Protein AF-A0A357BKT3-F1 (afdb_monomer)

pLDDT: mean 91.41, std 11.64, range [41.25, 98.69]

Nearest PDB structures (foldseek):
  4atn-assembly1_A  TM=8.891E-01  e=3.342E-10  Escherichia coli BL21(DE3)
  3ccf-assembly1_A  TM=6.131E-01  e=2.578E-04  Trichormus variabilis ATCC 29413
  3ege-assembly1_A  TM=7.066E-01  e=8.140E-04  Trichormus variabilis ATCC 29413
  6bqc-assembly1_A-2  TM=6.395E-01  e=4.419E-02  Escherichia coli
  6m81-assembly1_C-2  TM=6.516E-01  e=8.598E-02  Streptomyces fradiae

Radius of gyration: 14.48 Å; Cα contacts (8 Å, |Δi|>4): 205; chains: 1; bounding box: 37×32×40 Å

Foldseek 3Di:
DDDPVDDQAAAAEEEEAQQPLHPVVVVNVVRNYAYEYEDLDYHDDPSNVPPRYDYDNDHSLPDDQDDPAAGAEYEYDDPDAQVSVVVSVCVCVVVVNYDYYDYDHDCPPNDVVVVVVVVVVPD

Secondary structure (DSSP, 8-state):
--STT----TT-EEEEET-TT-HHHHHHHTTT-EEEEE-SSPP-GGGTT-TTEEEE-S-TTT-----SS-EEEEEE---S-HHHHHHHHHHHHHTT-EEEEEE----TTS-HHHHHHHHHH--

Sequence (123 aa):
MHIFECAPGENDTVINLGAAPGGWSYSALKRGARVTAIDNGPLKGPVASHPHISHLKVDAFKYRYNRSHPADWLFCDILEKPEVILELLHEWLSRRWCRRFVVNLKVGRTDPILLLKKIRDTR

Mean predicted aligned error: 4.57 Å

Solvent-accessible surface area (backbone atoms only — not comparable to full-atom values): 7044 Å² total; per-residue (Å²): 137,83,64,83,97,55,70,63,35,68,78,30,37,33,39,28,35,46,26,48,51,24,70,70,53,40,63,31,46,78,40,51,15,35,33,42,32,22,22,73,56,66,54,45,72,74,50,60,74,35,93,50,52,44,82,42,75,40,60,54,91,75,59,73,93,83,70,97,65,54,30,51,29,35,38,35,64,51,96,52,57,45,69,62,54,49,53,53,49,47,54,39,56,76,69,47,49,40,75,41,75,50,71,57,70,58,50,86,92,52,60,60,68,62,51,50,50,54,58,69,69,62,122

Structure (mmCIF, N/CA/C/O backbone):
data_AF-A0A357BKT3-F1
#
_entry.id   AF-A0A357BKT3-F1
#
loop_
_atom_site.group_PDB
_atom_site.id
_atom_site.type_symbol
_atom_site.label_atom_id
_atom_site.label_alt_id
_atom_site.label_comp_id
_atom_site.label_asym_id
_atom_site.label_entity_id
_atom_site.label_seq_id
_atom_site.pdbx_PDB_ins_code
_atom_site.Cartn_x
_atom_site.Cartn_y
_atom_site.Cartn_z
_atom_site.occupancy
_atom_site.B_iso_or_equiv
_atom_site.auth_seq_id
_atom_site.auth_comp_id
_atom_site.auth_asym_id
_atom_site.auth_atom_id
_atom_site.pdbx_PDB_model_num
ATOM 1 N N . MET A 1 1 ? 4.561 -14.689 2.671 1.00 41.44 1 MET A N 1
ATOM 2 C CA . MET A 1 1 ? 3.462 -14.367 3.598 1.00 41.44 1 MET A CA 1
ATOM 3 C C . MET A 1 1 ? 2.201 -15.051 3.080 1.00 41.44 1 MET A C 1
ATOM 5 O O . MET A 1 1 ? 1.777 -14.758 1.966 1.00 41.44 1 MET A O 1
ATOM 9 N N . HIS A 1 2 ? 1.731 -16.072 3.797 1.00 41.25 2 HIS A N 1
ATOM 10 C CA . HIS A 1 2 ? 0.408 -16.682 3.636 1.00 41.25 2 HIS A CA 1
ATOM 11 C C . HIS A 1 2 ? -0.369 -16.222 4.863 1.00 41.25 2 HIS A C 1
ATOM 13 O O . HIS A 1 2 ? -0.049 -16.633 5.972 1.00 41.25 2 HIS A O 1
ATOM 19 N N . ILE A 1 3 ? -1.286 -15.283 4.679 1.00 49.16 3 ILE A N 1
ATOM 20 C CA . ILE A 1 3 ? -2.175 -14.810 5.733 1.00 49.16 3 ILE A CA 1
ATOM 21 C C . ILE A 1 3 ? -3.569 -15.206 5.234 1.00 49.16 3 ILE A C 1
ATOM 23 O O . ILE A 1 3 ? -4.021 -14.669 4.233 1.00 49.16 3 ILE A O 1
ATOM 27 N N . PHE A 1 4 ? -4.182 -16.211 5.871 1.00 53.66 4 PHE A N 1
ATOM 28 C CA . PHE A 1 4 ? -5.550 -16.705 5.610 1.00 53.66 4 PHE A CA 1
ATOM 29 C C . PHE A 1 4 ? -5.837 -17.400 4.263 1.00 53.66 4 PHE A C 1
ATOM 31 O O . PHE A 1 4 ? -6.835 -17.077 3.629 1.00 53.66 4 PHE A O 1
ATOM 38 N N . GLU A 1 5 ? -5.001 -18.355 3.821 1.00 67.75 5 GLU A N 1
ATOM 39 C CA . GLU A 1 5 ? -5.232 -19.232 2.636 1.00 67.75 5 GLU A CA 1
ATOM 40 C C . GLU A 1 5 ? -5.493 -18.529 1.282 1.00 67.75 5 GLU A C 1
ATOM 42 O O . GLU A 1 5 ? -5.535 -19.169 0.236 1.00 67.75 5 GLU A O 1
ATOM 47 N N . CYS A 1 6 ? -5.570 -17.201 1.272 1.00 82.75 6 CYS A N 1
ATOM 48 C CA . CYS A 1 6 ? -5.818 -16.344 0.130 1.00 82.75 6 CYS A CA 1
ATOM 49 C C . CYS A 1 6 ? -4.675 -15.329 0.045 1.00 82.75 6 CYS A C 1
ATOM 51 O O . CYS A 1 6 ? -4.268 -14.729 1.039 1.00 82.75 6 CYS A O 1
ATOM 53 N N . ALA A 1 7 ? -4.109 -15.159 -1.143 1.00 90.69 7 ALA A N 1
ATOM 54 C CA . ALA A 1 7 ? -3.021 -14.224 -1.403 1.0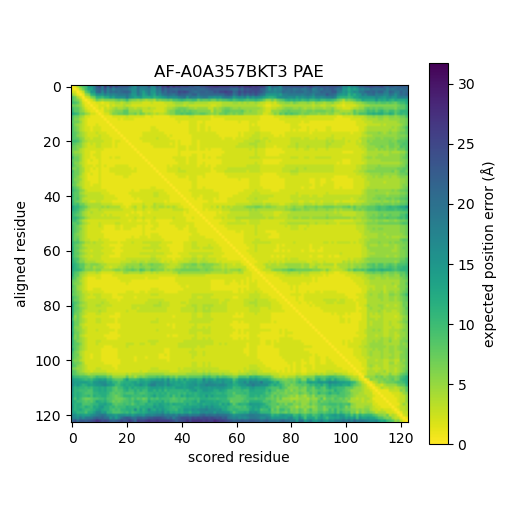0 90.69 7 ALA A CA 1
ATOM 55 C C . ALA A 1 7 ? -3.192 -13.641 -2.811 1.00 90.69 7 ALA A C 1
ATOM 57 O O . ALA A 1 7 ? -3.888 -14.264 -3.615 1.00 90.69 7 ALA A O 1
ATOM 58 N N . PRO A 1 8 ? -2.546 -12.503 -3.132 1.00 95.00 8 PRO A N 1
ATOM 59 C CA . PRO A 1 8 ? -2.526 -12.004 -4.499 1.00 95.00 8 PRO A CA 1
ATOM 60 C C . PRO A 1 8 ? -2.014 -13.073 -5.461 1.00 95.00 8 PRO A C 1
ATOM 62 O O . PRO A 1 8 ? -0.944 -13.645 -5.228 1.00 95.00 8 PRO A O 1
ATOM 65 N N . GLY A 1 9 ? -2.800 -13.350 -6.495 1.00 92.81 9 GLY A N 1
ATOM 66 C CA . GLY A 1 9 ? -2.487 -14.317 -7.538 1.00 92.81 9 GLY A CA 1
ATOM 67 C C . GLY A 1 9 ? -2.044 -13.670 -8.846 1.00 92.81 9 GLY A C 1
ATOM 68 O O . GLY A 1 9 ? -1.945 -12.448 -8.979 1.00 92.81 9 GLY A O 1
ATOM 69 N N . GLU A 1 10 ? -1.799 -14.519 -9.836 1.00 90.25 10 GLU A N 1
ATOM 70 C CA . GLU A 1 10 ? -1.562 -14.091 -11.208 1.00 90.25 10 GLU A CA 1
ATOM 71 C C . GLU A 1 10 ? -2.792 -13.327 -11.725 1.00 90.25 10 GLU A C 1
ATOM 73 O O . GLU A 1 10 ? -3.921 -13.800 -11.602 1.00 90.25 10 GLU A O 1
ATOM 78 N N . ASN A 1 11 ? -2.564 -12.135 -12.284 1.00 89.25 11 ASN A N 1
ATOM 79 C CA . ASN A 1 11 ? -3.570 -11.155 -12.734 1.00 89.25 11 ASN A CA 1
ATOM 80 C C . ASN A 1 11 ? -4.251 -10.294 -11.660 1.00 89.25 11 ASN A C 1
ATOM 82 O O . ASN A 1 11 ? -4.890 -9.309 -12.036 1.00 89.25 11 ASN A O 1
ATOM 86 N N . ASP A 1 12 ? -4.072 -10.570 -10.365 1.00 97.44 12 ASP A N 1
ATOM 87 C CA . ASP A 1 12 ? -4.613 -9.684 -9.33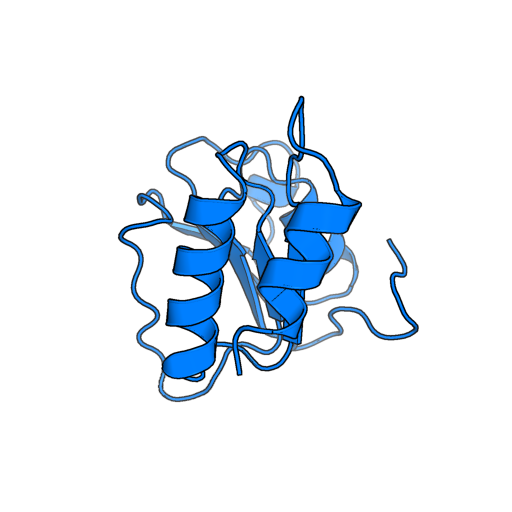1 1.00 97.44 12 ASP A CA 1
ATOM 88 C C . ASP A 1 12 ? -3.957 -8.298 -9.408 1.00 97.44 12 ASP A C 1
ATOM 90 O O . ASP A 1 12 ? -2.742 -8.144 -9.601 1.00 97.44 12 ASP A O 1
ATOM 94 N N . THR A 1 13 ? -4.769 -7.268 -9.198 1.00 98.25 13 THR A N 1
ATOM 95 C CA . THR A 1 13 ? -4.312 -5.891 -9.033 1.00 98.25 13 THR A CA 1
ATOM 96 C C . THR A 1 13 ? -4.126 -5.554 -7.557 1.00 98.25 13 THR A C 1
ATOM 98 O O . THR A 1 13 ? -5.029 -5.714 -6.736 1.00 98.25 13 THR A O 1
ATOM 101 N N . VAL A 1 14 ? -2.940 -5.057 -7.207 1.00 98.56 14 VAL A N 1
ATOM 102 C CA . VAL A 1 14 ? -2.587 -4.671 -5.837 1.00 98.56 14 VAL A CA 1
ATOM 103 C C . VAL A 1 14 ? -2.246 -3.191 -5.796 1.00 98.56 14 VAL A C 1
ATOM 105 O O . VAL A 1 14 ? -1.371 -2.727 -6.531 1.00 98.56 14 VAL A O 1
ATOM 108 N N . ILE A 1 15 ? -2.890 -2.452 -4.899 1.00 98.69 15 ILE A N 1
ATOM 109 C CA . ILE A 1 15 ? -2.449 -1.113 -4.513 1.00 98.69 15 ILE A CA 1
ATOM 110 C C . ILE A 1 15 ? -1.682 -1.221 -3.202 1.00 98.69 15 ILE A C 1
ATOM 112 O O . ILE A 1 15 ? -2.216 -1.730 -2.223 1.00 98.69 15 ILE A O 1
ATOM 116 N N . ASN A 1 16 ? -0.435 -0.755 -3.180 1.00 98.56 16 ASN A N 1
ATOM 117 C CA . ASN A 1 16 ? 0.399 -0.749 -1.983 1.00 98.56 16 ASN A CA 1
ATOM 118 C C . ASN A 1 16 ?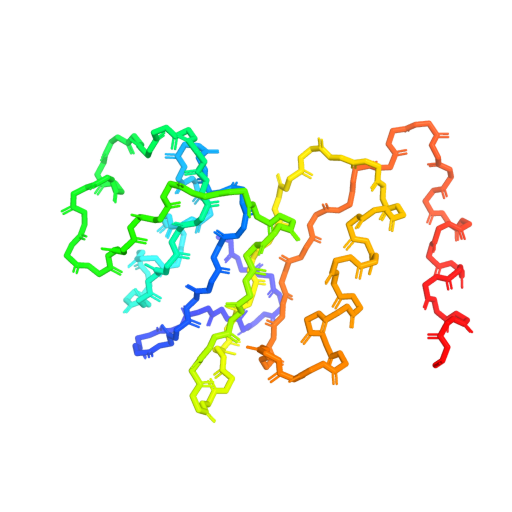 0.654 0.696 -1.535 1.00 98.56 16 ASN A C 1
ATOM 120 O O . ASN A 1 16 ? 1.362 1.435 -2.220 1.00 98.56 16 ASN A O 1
ATOM 124 N N . LEU A 1 17 ? 0.056 1.096 -0.413 1.00 98.62 17 LEU A N 1
ATOM 125 C CA . LEU A 1 17 ? 0.198 2.419 0.194 1.00 98.62 17 LEU A CA 1
ATOM 126 C C . LEU A 1 17 ? 1.363 2.433 1.186 1.00 98.62 17 LEU A C 1
ATOM 128 O O . LEU A 1 17 ? 1.429 1.575 2.067 1.00 98.62 17 LEU A O 1
ATOM 132 N N . GLY A 1 18 ? 2.250 3.424 1.071 1.00 97.81 18 GLY A N 1
ATOM 133 C CA . GLY A 1 18 ? 3.495 3.445 1.847 1.00 97.81 18 GLY A CA 1
ATOM 134 C C . GLY A 1 18 ? 4.460 2.371 1.358 1.00 97.81 18 GLY A C 1
ATOM 135 O O . GLY A 1 18 ? 4.985 1.577 2.135 1.00 97.81 18 GLY A O 1
ATOM 136 N N . ALA A 1 19 ? 4.588 2.251 0.037 1.00 98.00 19 ALA A N 1
ATOM 137 C CA . ALA A 1 19 ? 5.230 1.104 -0.581 1.00 98.00 19 ALA A CA 1
ATOM 138 C C . ALA A 1 19 ? 6.752 1.055 -0.407 1.00 98.00 19 ALA A C 1
ATOM 140 O O . ALA A 1 19 ? 7.325 -0.019 -0.604 1.00 98.00 19 ALA A O 1
ATOM 141 N N . ALA A 1 20 ? 7.429 2.166 -0.102 1.00 97.44 20 ALA A N 1
ATOM 142 C CA . ALA A 1 20 ? 8.884 2.178 -0.018 1.00 97.44 20 ALA A CA 1
ATOM 143 C C . ALA A 1 20 ? 9.374 1.424 1.237 1.00 97.44 20 ALA A C 1
ATOM 145 O O . ALA A 1 20 ? 8.783 1.541 2.305 1.00 97.44 20 ALA A O 1
ATOM 146 N N . PRO A 1 21 ? 10.469 0.640 1.152 1.00 97.75 21 PRO A N 1
ATOM 147 C CA . PRO A 1 21 ? 11.330 0.421 -0.013 1.00 97.75 21 PRO A CA 1
ATOM 148 C C . PRO A 1 21 ? 10.862 -0.697 -0.969 1.00 97.75 21 PRO A C 1
ATOM 150 O O . PRO A 1 21 ? 11.545 -0.954 -1.958 1.00 97.75 21 PRO A O 1
ATOM 153 N N . GLY A 1 22 ? 9.738 -1.372 -0.704 1.00 96.88 22 GLY A N 1
ATOM 154 C CA . GLY A 1 22 ? 9.125 -2.322 -1.646 1.00 96.88 22 GLY A CA 1
ATOM 155 C C . GLY A 1 22 ? 8.844 -3.728 -1.117 1.00 96.88 22 GLY A C 1
ATOM 156 O O . GLY A 1 22 ? 8.473 -4.585 -1.912 1.00 96.88 22 GLY A O 1
ATOM 157 N N . GLY A 1 23 ? 9.005 -4.007 0.182 1.00 96.19 23 GLY A N 1
ATOM 158 C CA . GLY A 1 23 ? 8.864 -5.368 0.733 1.00 96.19 23 GLY A CA 1
ATOM 159 C C . GLY A 1 23 ? 7.488 -6.005 0.484 1.00 96.19 23 GLY A C 1
ATOM 160 O O . GLY A 1 23 ? 7.398 -7.126 -0.020 1.00 96.19 23 GLY A O 1
ATOM 161 N N . TRP A 1 24 ? 6.406 -5.267 0.754 1.00 96.44 24 TRP A N 1
ATOM 162 C CA . TRP A 1 24 ? 5.041 -5.720 0.457 1.00 96.44 24 TRP A CA 1
ATOM 163 C C . TRP A 1 24 ? 4.787 -5.863 -1.045 1.00 96.44 24 TRP A C 1
ATOM 165 O O . TRP A 1 24 ? 4.247 -6.887 -1.472 1.00 96.44 24 TRP A O 1
ATOM 175 N N . SER A 1 25 ? 5.261 -4.906 -1.853 1.00 98.00 25 SER A N 1
ATOM 176 C CA . SER A 1 25 ? 5.195 -4.986 -3.317 1.00 98.00 25 SER A CA 1
ATOM 177 C C . SER A 1 25 ? 5.874 -6.259 -3.828 1.00 98.00 25 SER A C 1
ATOM 179 O O . SER A 1 25 ? 5.271 -7.003 -4.594 1.00 98.00 25 SER A O 1
ATOM 181 N N . TYR A 1 26 ? 7.083 -6.570 -3.348 1.00 97.06 26 TYR A N 1
ATOM 182 C CA . TYR A 1 26 ? 7.813 -7.790 -3.704 1.00 97.06 26 TYR A CA 1
ATOM 183 C C . TYR A 1 26 ? 6.995 -9.053 -3.433 1.00 97.06 26 TYR A C 1
ATOM 185 O O . TYR A 1 26 ? 6.958 -9.958 -4.264 1.00 97.06 26 TYR A O 1
ATOM 193 N N . SER A 1 27 ? 6.315 -9.111 -2.284 1.00 95.12 27 SER A N 1
ATOM 194 C CA . SER A 1 27 ? 5.534 -10.290 -1.906 1.00 95.12 27 SER A CA 1
ATOM 195 C C . SER A 1 27 ? 4.388 -10.597 -2.880 1.00 95.12 27 SER A C 1
ATOM 197 O O . SER A 1 27 ? 4.133 -11.770 -3.150 1.00 95.12 27 SER A O 1
ATOM 199 N N . ALA A 1 28 ? 3.744 -9.562 -3.432 1.00 96.69 28 ALA A N 1
ATOM 200 C CA . ALA A 1 28 ? 2.692 -9.689 -4.437 1.00 96.69 28 ALA A CA 1
ATOM 201 C C . ALA A 1 28 ? 3.268 -9.974 -5.833 1.00 96.69 28 ALA A C 1
ATOM 203 O O . ALA A 1 28 ? 2.812 -10.891 -6.513 1.00 96.69 28 ALA A O 1
ATOM 204 N N . LEU A 1 29 ? 4.321 -9.252 -6.230 1.00 97.12 29 LEU A N 1
ATOM 205 C CA . LEU A 1 29 ? 5.000 -9.447 -7.517 1.00 97.12 29 LEU A CA 1
ATOM 206 C C . LEU A 1 29 ? 5.532 -10.876 -7.681 1.00 97.12 29 LEU A C 1
ATOM 208 O O . LEU A 1 29 ? 5.370 -11.470 -8.742 1.00 97.12 29 LEU A O 1
ATOM 212 N N . LYS A 1 30 ? 6.095 -11.468 -6.616 1.00 95.25 30 LYS A N 1
ATOM 213 C CA . LYS A 1 30 ? 6.593 -12.857 -6.616 1.00 95.25 30 LYS A CA 1
ATOM 214 C C . LYS A 1 30 ? 5.500 -13.890 -6.935 1.00 95.25 30 LYS A C 1
ATOM 216 O O . LYS A 1 30 ? 5.818 -15.018 -7.294 1.00 95.25 30 LYS A O 1
ATOM 221 N N . ARG A 1 31 ? 4.225 -13.520 -6.790 1.00 94.31 31 ARG A N 1
ATOM 222 C CA . ARG A 1 31 ? 3.058 -14.364 -7.084 1.00 94.31 31 ARG A CA 1
ATOM 223 C C . ARG A 1 31 ? 2.394 -14.032 -8.426 1.00 94.31 31 ARG A C 1
ATOM 225 O O . ARG A 1 31 ? 1.341 -14.579 -8.719 1.00 94.31 31 ARG A O 1
ATOM 232 N N . GLY A 1 32 ? 2.990 -13.144 -9.226 1.00 95.50 32 GLY A N 1
ATOM 233 C CA . GLY A 1 32 ? 2.482 -12.766 -10.548 1.00 95.50 32 GLY A CA 1
ATOM 234 C C . GLY A 1 32 ? 1.479 -11.608 -10.551 1.00 95.50 32 GLY A C 1
ATOM 235 O O . GLY A 1 32 ? 0.996 -11.235 -11.619 1.00 95.50 32 GLY A O 1
ATOM 236 N N . ALA A 1 33 ? 1.186 -11.002 -9.397 1.00 97.69 33 ALA A N 1
ATOM 237 C CA . ALA A 1 33 ? 0.270 -9.867 -9.321 1.00 97.69 33 ALA A CA 1
ATOM 238 C C . ALA A 1 33 ? 0.865 -8.595 -9.957 1.00 97.69 33 ALA A C 1
ATOM 240 O O . ALA A 1 33 ? 2.086 -8.434 -10.070 1.00 97.69 33 ALA A O 1
ATOM 241 N N . ARG A 1 34 ? -0.004 -7.649 -10.329 1.00 98.44 34 ARG A N 1
ATOM 242 C CA . ARG A 1 34 ? 0.372 -6.314 -10.821 1.00 98.44 34 ARG A CA 1
ATOM 243 C C . ARG A 1 34 ? 0.251 -5.299 -9.693 1.00 98.44 34 ARG A C 1
ATOM 245 O O . ARG A 1 34 ? -0.821 -5.150 -9.112 1.00 98.44 34 ARG A O 1
ATOM 252 N N . VAL A 1 35 ? 1.329 -4.576 -9.392 1.00 98.56 35 VAL A N 1
ATOM 253 C CA . VAL A 1 35 ? 1.391 -3.688 -8.221 1.00 98.56 35 VAL A CA 1
ATOM 254 C C . VAL A 1 35 ? 1.465 -2.224 -8.641 1.00 98.56 35 VAL A C 1
ATOM 256 O O . VAL A 1 35 ? 2.356 -1.831 -9.389 1.00 98.56 35 VAL A O 1
ATOM 259 N N . THR A 1 36 ? 0.578 -1.393 -8.094 1.00 98.62 36 THR A N 1
ATOM 260 C CA . THR A 1 36 ? 0.770 0.063 -8.043 1.00 98.62 36 THR A CA 1
ATOM 261 C C . THR A 1 36 ? 1.297 0.429 -6.660 1.00 98.62 36 THR A C 1
ATOM 263 O O . THR A 1 36 ? 0.578 0.350 -5.666 1.00 98.62 36 THR A O 1
ATOM 266 N N . ALA A 1 37 ? 2.574 0.784 -6.593 1.00 98.69 37 ALA A N 1
ATOM 267 C CA . ALA A 1 37 ? 3.264 1.209 -5.388 1.00 98.69 37 ALA A CA 1
ATOM 268 C C . ALA A 1 37 ? 3.134 2.726 -5.227 1.00 98.69 37 ALA A C 1
ATOM 270 O O . ALA A 1 37 ? 3.513 3.468 -6.130 1.00 98.69 37 ALA A O 1
ATOM 271 N N . ILE A 1 38 ? 2.616 3.184 -4.090 1.00 98.69 38 ILE A N 1
ATOM 272 C CA . ILE A 1 38 ? 2.410 4.603 -3.795 1.00 98.69 38 ILE A CA 1
ATOM 273 C C . ILE A 1 38 ? 3.288 4.984 -2.614 1.00 98.69 38 ILE A C 1
ATOM 275 O O . ILE A 1 38 ? 3.064 4.528 -1.492 1.00 98.69 38 ILE A O 1
ATOM 279 N N . ASP A 1 39 ? 4.305 5.792 -2.891 1.00 98.38 39 ASP A N 1
ATOM 280 C CA . ASP A 1 39 ? 5.212 6.346 -1.891 1.00 98.38 39 ASP A CA 1
ATOM 281 C C . ASP A 1 39 ? 6.079 7.435 -2.527 1.00 98.38 39 ASP A C 1
ATOM 283 O O . ASP A 1 39 ? 6.535 7.268 -3.660 1.00 98.38 39 ASP A O 1
ATOM 287 N N . ASN A 1 40 ? 6.379 8.512 -1.803 1.00 97.94 40 ASN A N 1
ATOM 288 C CA . ASN A 1 40 ? 7.364 9.498 -2.258 1.00 97.94 40 ASN A CA 1
ATOM 289 C C . ASN A 1 40 ? 8.799 8.941 -2.214 1.00 97.94 40 ASN A C 1
ATOM 291 O O . ASN A 1 40 ? 9.651 9.343 -3.011 1.00 97.94 40 ASN A O 1
ATOM 295 N N . GLY A 1 41 ? 9.064 8.013 -1.293 1.00 97.62 41 GLY A N 1
ATOM 296 C CA . GLY A 1 41 ? 10.336 7.326 -1.145 1.00 97.62 41 GLY A CA 1
ATOM 297 C C . GLY A 1 41 ? 10.640 6.383 -2.316 1.00 97.62 41 GLY A C 1
ATOM 298 O O . GLY A 1 41 ? 9.734 5.884 -2.987 1.00 97.62 41 GLY A O 1
ATOM 299 N N . PRO A 1 42 ? 11.926 6.114 -2.593 1.00 97.81 42 PRO A N 1
ATOM 300 C CA . PRO A 1 42 ? 12.317 5.234 -3.684 1.00 97.81 42 PRO A CA 1
ATOM 301 C C . PRO A 1 42 ? 12.049 3.762 -3.350 1.00 97.81 42 PRO A C 1
ATOM 303 O O . PRO A 1 42 ? 12.372 3.281 -2.259 1.00 97.81 42 PRO A O 1
ATOM 306 N N . LEU A 1 43 ? 11.548 3.020 -4.338 1.00 98.06 43 LEU A N 1
ATOM 307 C CA . LEU A 1 43 ? 11.625 1.561 -4.328 1.00 98.06 43 LEU A CA 1
ATOM 308 C C . LEU A 1 43 ? 13.082 1.118 -4.502 1.00 98.06 43 LEU A C 1
ATOM 310 O O . LEU A 1 43 ? 13.873 1.795 -5.161 1.00 98.06 43 LEU A O 1
ATOM 314 N N . LYS A 1 44 ? 13.446 -0.022 -3.913 1.00 96.62 44 LYS A N 1
ATOM 315 C CA . LYS A 1 44 ? 14.818 -0.546 -3.937 1.00 96.62 44 LYS A CA 1
ATOM 316 C C . LYS A 1 44 ? 14.880 -1.962 -4.503 1.00 96.62 44 LYS A C 1
A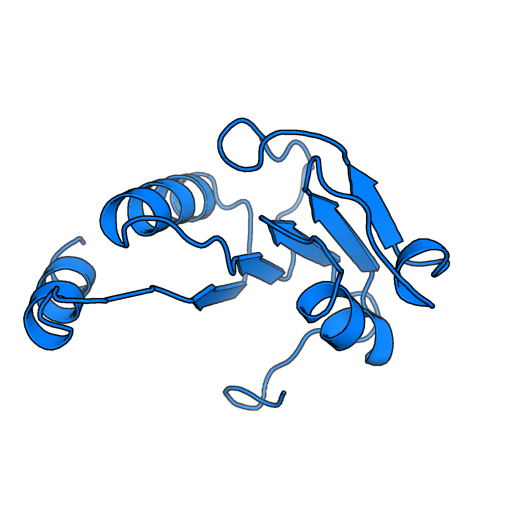TOM 318 O O . LYS A 1 44 ? 13.925 -2.734 -4.419 1.00 96.62 44 LYS A O 1
ATOM 323 N N . GLY A 1 45 ? 16.050 -2.314 -5.033 1.00 94.31 45 GLY A N 1
ATOM 324 C CA . GLY A 1 45 ? 16.347 -3.662 -5.511 1.00 94.31 45 GLY A CA 1
ATOM 325 C C . GLY A 1 45 ? 15.478 -4.093 -6.703 1.00 94.31 45 GLY A C 1
ATOM 326 O O . GLY A 1 45 ? 14.996 -3.237 -7.446 1.00 94.31 45 GLY A O 1
ATOM 327 N N . PRO A 1 46 ? 15.241 -5.408 -6.878 1.00 92.62 46 PRO A N 1
ATOM 328 C CA . PRO A 1 46 ? 14.509 -5.954 -8.028 1.00 92.62 46 PRO A CA 1
ATOM 329 C C . PRO A 1 46 ? 13.075 -5.434 -8.174 1.00 92.62 46 PRO A C 1
ATOM 331 O O . PRO A 1 46 ? 12.496 -5.496 -9.252 1.00 92.62 46 PRO A O 1
ATOM 334 N N . VAL A 1 47 ? 12.489 -4.921 -7.088 1.00 96.62 47 VAL A N 1
ATOM 335 C CA . VAL A 1 47 ? 11.138 -4.352 -7.091 1.00 96.62 47 VAL A CA 1
ATOM 336 C C . VAL A 1 47 ? 11.081 -3.082 -7.931 1.00 96.62 47 VAL A C 1
ATOM 338 O O . VAL A 1 47 ? 10.098 -2.876 -8.628 1.00 96.62 47 VAL A O 1
ATOM 341 N N . ALA A 1 48 ? 12.124 -2.248 -7.889 1.00 96.62 48 ALA A N 1
ATOM 342 C CA . ALA A 1 48 ? 12.127 -0.938 -8.538 1.00 96.62 48 ALA A CA 1
ATOM 343 C C . ALA A 1 48 ? 12.048 -1.015 -10.073 1.00 96.62 48 ALA A C 1
ATOM 345 O O . ALA A 1 48 ? 11.552 -0.084 -10.700 1.00 96.62 48 ALA A O 1
ATOM 346 N N . SER A 1 49 ? 12.519 -2.115 -10.666 1.00 96.19 49 SER A N 1
ATOM 347 C CA . SER A 1 49 ? 12.554 -2.343 -12.116 1.00 96.19 49 SER A CA 1
ATOM 348 C C . SER A 1 49 ? 11.664 -3.502 -12.579 1.00 96.19 49 SER A C 1
ATOM 350 O O . SER A 1 49 ? 11.759 -3.930 -13.728 1.00 96.19 49 SER A O 1
ATOM 352 N N . HIS A 1 50 ? 10.802 -4.036 -11.709 1.00 97.88 50 HIS A N 1
ATOM 353 C CA . HIS A 1 50 ? 9.967 -5.183 -12.054 1.00 97.88 50 HIS A CA 1
ATOM 354 C C . HIS A 1 50 ? 8.932 -4.822 -13.144 1.00 97.88 50 HIS A C 1
ATOM 356 O O . HIS A 1 50 ? 8.237 -3.816 -13.012 1.00 97.88 50 HIS A O 1
ATOM 362 N N . PRO A 1 51 ? 8.719 -5.648 -14.186 1.00 96.94 51 PRO A N 1
ATOM 363 C CA . PRO A 1 51 ? 7.825 -5.302 -15.304 1.00 96.94 51 PRO A CA 1
ATOM 364 C C . PRO A 1 51 ? 6.358 -5.084 -14.897 1.00 96.94 51 PRO A C 1
ATOM 366 O O . PRO A 1 51 ? 5.600 -4.407 -15.586 1.00 96.94 51 PRO A O 1
ATOM 369 N N . HIS A 1 52 ? 5.939 -5.671 -13.776 1.00 97.81 52 HIS A N 1
ATOM 370 C CA . HIS A 1 52 ? 4.575 -5.558 -13.245 1.00 97.81 52 HIS A CA 1
ATOM 371 C C . HIS A 1 52 ? 4.418 -4.517 -12.127 1.00 97.81 52 HIS A C 1
ATOM 373 O O . HIS A 1 52 ? 3.382 -4.519 -11.458 1.00 97.81 52 HIS A O 1
ATOM 379 N N . ILE A 1 53 ? 5.412 -3.645 -11.902 1.00 98.12 53 ILE A N 1
ATOM 380 C CA . ILE A 1 53 ? 5.277 -2.535 -10.955 1.00 98.12 53 ILE A CA 1
ATOM 381 C C . ILE A 1 53 ? 5.016 -1.201 -11.659 1.00 98.12 53 ILE A C 1
ATOM 383 O O . ILE A 1 53 ? 5.596 -0.888 -12.694 1.00 98.12 53 ILE A O 1
ATOM 387 N N . SER A 1 54 ? 4.163 -0.382 -11.054 1.00 98.19 54 SER A N 1
ATOM 388 C CA . SER A 1 54 ? 4.044 1.046 -11.336 1.00 98.19 54 SER A CA 1
ATOM 389 C C . SER A 1 54 ? 4.299 1.807 -10.040 1.00 98.19 54 SER A C 1
ATOM 391 O O . SER A 1 54 ? 3.617 1.560 -9.048 1.00 98.19 54 SER A O 1
ATOM 393 N N . HIS A 1 55 ? 5.297 2.695 -10.013 1.00 98.50 55 HIS A N 1
ATOM 394 C CA . HIS A 1 55 ? 5.616 3.508 -8.835 1.00 98.50 55 HIS A CA 1
ATOM 395 C C . HIS A 1 55 ? 5.088 4.929 -9.009 1.00 98.50 55 HIS A C 1
ATOM 397 O O . HIS A 1 55 ? 5.514 5.654 -9.906 1.00 98.50 55 HIS A O 1
ATOM 403 N N . LEU A 1 56 ? 4.170 5.328 -8.133 1.00 98.31 56 LEU A N 1
ATOM 404 C CA . LEU A 1 56 ? 3.636 6.679 -8.053 1.00 98.31 56 LEU A CA 1
ATOM 405 C C . LEU A 1 56 ? 4.263 7.403 -6.860 1.00 98.31 56 LEU A C 1
ATOM 407 O O . LEU A 1 56 ? 4.054 7.021 -5.707 1.00 98.31 56 LEU A O 1
ATOM 411 N N . LYS A 1 57 ? 5.006 8.476 -7.146 1.00 98.06 57 LYS A N 1
ATOM 412 C CA . LYS A 1 57 ? 5.607 9.358 -6.137 1.00 98.06 57 LYS A CA 1
ATOM 413 C C . LYS A 1 57 ? 4.601 10.396 -5.663 1.00 98.06 57 LYS A C 1
ATOM 415 O O . LYS A 1 57 ? 4.645 11.551 -6.077 1.00 98.06 57 LYS A O 1
ATOM 420 N N . VAL A 1 58 ? 3.643 9.938 -4.869 1.00 97.69 58 VAL A N 1
ATOM 421 C CA . VAL A 1 58 ? 2.596 10.774 -4.281 1.00 97.69 58 VAL A CA 1
ATOM 422 C C . VAL A 1 58 ? 2.363 10.382 -2.826 1.00 97.69 58 VAL A C 1
ATOM 424 O O . VAL A 1 58 ? 2.694 9.277 -2.398 1.00 97.69 58 VAL A O 1
ATOM 427 N N . ASP A 1 59 ? 1.772 11.303 -2.070 1.00 97.38 59 ASP A N 1
ATOM 428 C CA . ASP A 1 59 ? 1.309 11.059 -0.706 1.00 97.38 59 ASP A CA 1
ATOM 429 C C . ASP A 1 59 ? 0.132 10.067 -0.707 1.00 97.38 59 ASP A C 1
ATOM 431 O O . ASP A 1 59 ? -0.897 10.301 -1.349 1.00 97.38 59 ASP A O 1
ATOM 435 N N . ALA A 1 60 ? 0.282 8.964 0.027 1.00 97.06 60 ALA A N 1
ATOM 436 C CA . ALA A 1 60 ? -0.716 7.908 0.132 1.00 97.06 60 ALA A CA 1
ATOM 437 C C . ALA A 1 60 ? -2.047 8.386 0.738 1.00 97.06 60 ALA A C 1
ATOM 439 O O . ALA A 1 60 ? -3.099 7.902 0.324 1.00 97.06 60 ALA A O 1
ATOM 440 N N . PHE A 1 61 ? -2.026 9.362 1.651 1.00 97.31 61 PHE A N 1
ATOM 441 C CA . PHE A 1 61 ? -3.242 9.911 2.265 1.00 97.31 61 PHE A CA 1
ATOM 442 C C . PHE A 1 61 ? -4.027 10.808 1.298 1.00 97.31 61 PHE A C 1
ATOM 444 O O . PHE A 1 61 ? -5.249 10.949 1.401 1.00 97.31 61 PHE A O 1
ATOM 451 N N . LYS A 1 62 ? -3.340 11.392 0.311 1.00 96.88 62 LYS A N 1
ATOM 452 C CA . LYS A 1 62 ? -3.940 12.238 -0.735 1.00 96.88 62 LYS A CA 1
ATOM 453 C C . LYS A 1 62 ? -4.254 11.476 -2.014 1.00 96.88 62 LYS A C 1
ATOM 455 O O . LYS A 1 62 ? -4.983 11.988 -2.861 1.00 96.88 62 LYS A O 1
ATOM 460 N N . TYR A 1 63 ? -3.725 10.267 -2.173 1.00 97.56 63 TYR A N 1
ATOM 461 C CA . TYR A 1 63 ? -4.023 9.440 -3.328 1.00 97.56 63 TYR A CA 1
ATOM 462 C C . TYR A 1 63 ? -5.519 9.117 -3.387 1.00 97.56 63 TYR A C 1
ATOM 464 O O . TYR A 1 63 ? -6.159 8.807 -2.381 1.00 97.56 63 TYR A O 1
ATOM 472 N N . ARG A 1 64 ? -6.090 9.217 -4.586 1.00 96.50 64 ARG A N 1
ATOM 473 C CA . ARG A 1 64 ? -7.492 8.911 -4.859 1.00 96.50 64 ARG A CA 1
ATOM 474 C C . ARG A 1 64 ? -7.538 7.925 -6.013 1.00 96.50 64 ARG A C 1
ATOM 476 O O . ARG A 1 64 ? -7.074 8.228 -7.112 1.00 96.50 64 ARG A O 1
ATOM 483 N N . TYR A 1 65 ? -8.056 6.731 -5.743 1.00 95.31 65 TYR A N 1
ATOM 484 C CA . TYR A 1 65 ? -8.156 5.687 -6.752 1.00 95.31 65 TYR A CA 1
ATOM 485 C C . TYR A 1 65 ? -9.221 6.068 -7.787 1.00 95.31 65 TYR A C 1
ATOM 487 O O . TYR A 1 65 ? -10.327 6.472 -7.434 1.00 95.31 65 TYR A O 1
ATOM 495 N N . ASN A 1 66 ? -8.872 5.975 -9.070 1.00 92.50 66 ASN A N 1
ATOM 496 C CA . ASN A 1 66 ? -9.659 6.540 -10.172 1.00 92.50 66 ASN A CA 1
ATOM 497 C C . ASN A 1 66 ? -10.021 5.522 -11.266 1.00 92.50 66 ASN A C 1
ATOM 499 O O . ASN A 1 66 ? -10.396 5.913 -12.371 1.00 92.50 66 ASN A O 1
ATOM 503 N N . ARG A 1 67 ? -9.884 4.218 -10.998 1.00 91.69 67 ARG A N 1
ATOM 504 C CA . ARG A 1 67 ? -10.262 3.175 -11.964 1.00 91.69 67 ARG A CA 1
ATOM 505 C C . ARG A 1 67 ? -11.742 2.824 -11.831 1.00 91.69 67 ARG A C 1
ATOM 507 O O . ARG A 1 67 ? -12.332 2.966 -10.766 1.00 91.69 67 ARG A O 1
ATOM 514 N N . SER A 1 68 ? -12.313 2.321 -12.924 1.00 90.06 68 SER A N 1
ATOM 515 C CA . SER A 1 68 ? -13.722 1.914 -13.010 1.00 90.06 68 SER A CA 1
ATOM 516 C C . SER A 1 68 ? -14.065 0.655 -12.210 1.00 90.06 68 SER A C 1
ATOM 518 O O . SER A 1 68 ? -15.227 0.452 -11.877 1.00 90.06 68 SER A O 1
ATOM 520 N N . HIS A 1 69 ? -13.075 -0.181 -11.896 1.00 94.88 69 HIS A N 1
ATOM 521 C CA . HIS A 1 69 ? -13.246 -1.420 -11.137 1.00 94.88 69 HIS A CA 1
ATOM 522 C C . HIS A 1 69 ? -12.378 -1.384 -9.876 1.00 94.88 69 HIS A C 1
ATOM 524 O O . HIS A 1 69 ? -11.286 -0.818 -9.941 1.00 94.88 69 HIS A O 1
ATOM 530 N N . PRO A 1 70 ? -12.821 -1.986 -8.756 1.00 98.00 70 PRO A N 1
ATOM 531 C CA . PRO A 1 70 ? -12.024 -2.061 -7.536 1.00 98.00 70 PRO A CA 1
ATOM 532 C C . PRO A 1 70 ? -10.731 -2.841 -7.765 1.00 98.00 70 PRO A C 1
ATOM 534 O O . PRO A 1 70 ? -10.735 -3.842 -8.485 1.00 98.00 70 PRO A O 1
ATOM 537 N N . ALA A 1 71 ? -9.665 -2.435 -7.079 1.00 98.31 71 ALA A N 1
ATOM 538 C CA . ALA A 1 71 ? -8.464 -3.250 -6.976 1.00 98.31 71 ALA A CA 1
ATOM 539 C C . ALA A 1 71 ? -8.766 -4.561 -6.236 1.00 98.31 71 ALA A C 1
ATOM 541 O O . ALA A 1 71 ? -9.588 -4.598 -5.314 1.00 98.31 71 ALA A O 1
ATOM 542 N N . ASP A 1 72 ? -8.080 -5.639 -6.594 1.00 98.00 72 ASP A N 1
ATOM 543 C CA . ASP A 1 72 ? -8.280 -6.927 -5.924 1.00 98.00 72 ASP A CA 1
ATOM 544 C C . ASP A 1 72 ? -7.751 -6.878 -4.489 1.00 98.00 72 ASP A C 1
ATOM 546 O O . ASP A 1 72 ? -8.397 -7.393 -3.572 1.00 98.00 72 ASP A O 1
ATOM 550 N N . TRP A 1 73 ? -6.640 -6.1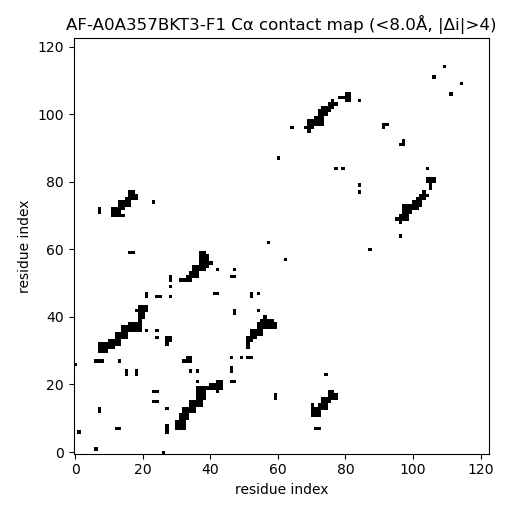64 -4.278 1.00 98.06 73 TRP A N 1
ATOM 551 C CA . TRP A 1 73 ? -6.010 -6.002 -2.973 1.00 98.06 73 TRP A CA 1
ATOM 552 C C . TRP A 1 73 ? -5.567 -4.568 -2.683 1.00 98.06 73 TRP A C 1
ATOM 554 O O . TRP A 1 73 ? -4.982 -3.886 -3.525 1.00 98.06 73 TRP A O 1
ATOM 564 N N . LEU A 1 74 ? -5.765 -4.160 -1.433 1.00 98.44 74 LEU A N 1
ATOM 565 C CA . LEU A 1 74 ? -5.127 -3.002 -0.815 1.00 98.44 74 LEU A CA 1
ATOM 566 C C . LEU A 1 74 ? -4.133 -3.465 0.255 1.00 98.44 74 LEU A C 1
ATOM 568 O O . LEU A 1 74 ? -4.522 -4.130 1.212 1.00 98.44 74 LEU A O 1
ATOM 572 N N . PHE A 1 75 ? -2.872 -3.073 0.132 1.00 98.25 75 PHE A N 1
ATOM 573 C CA . PHE A 1 75 ? -1.855 -3.217 1.171 1.00 98.25 75 PHE A CA 1
ATOM 574 C C . PHE A 1 75 ? -1.538 -1.857 1.794 1.00 98.25 75 PHE A C 1
ATOM 576 O O . PHE A 1 75 ? -1.424 -0.859 1.080 1.00 98.25 75 PHE A O 1
ATOM 583 N N . CYS A 1 76 ? -1.384 -1.817 3.119 1.00 97.81 76 CYS A N 1
ATOM 584 C CA . CYS A 1 76 ? -0.955 -0.622 3.843 1.00 97.81 76 CYS A CA 1
ATOM 585 C C . CYS A 1 76 ? -0.092 -0.996 5.058 1.00 97.81 76 CYS A C 1
ATOM 587 O O . CYS A 1 76 ? -0.548 -1.686 5.973 1.00 97.81 76 CYS A O 1
ATOM 589 N N . ASP A 1 77 ? 1.152 -0.515 5.072 1.00 95.62 77 ASP A N 1
ATOM 590 C CA . ASP A 1 77 ? 2.100 -0.686 6.186 1.00 95.62 77 ASP A CA 1
ATOM 591 C C . ASP A 1 77 ? 2.762 0.646 6.564 1.00 95.62 77 ASP A C 1
ATOM 593 O O . ASP A 1 77 ? 3.952 0.722 6.867 1.00 95.62 77 ASP A O 1
ATOM 597 N N . ILE A 1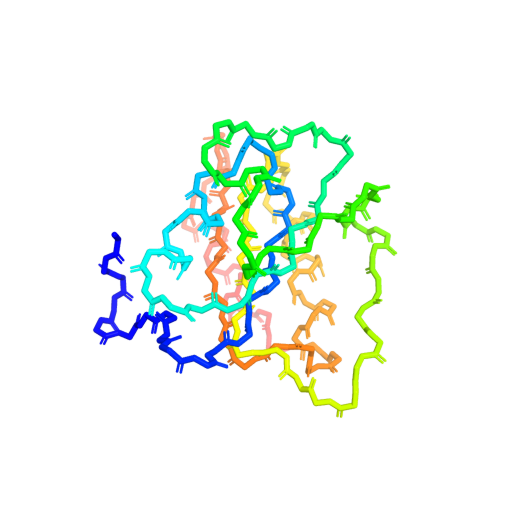 78 ? 1.976 1.722 6.511 1.00 96.06 78 ILE A N 1
ATOM 598 C CA . ILE A 1 78 ? 2.421 3.064 6.880 1.00 96.06 78 ILE A CA 1
ATOM 599 C C . ILE A 1 78 ? 2.595 3.136 8.402 1.00 96.06 78 ILE A C 1
ATOM 601 O O . ILE A 1 78 ? 1.734 2.701 9.170 1.00 96.06 78 ILE A O 1
ATOM 605 N N . LEU A 1 79 ? 3.715 3.707 8.846 1.00 93.56 79 LEU A N 1
ATOM 606 C CA . LEU A 1 79 ? 3.971 3.984 10.256 1.00 93.56 79 LEU A CA 1
ATOM 607 C C . LEU A 1 79 ? 3.256 5.277 10.672 1.00 93.56 79 LEU A C 1
ATOM 609 O O . LEU A 1 79 ? 3.848 6.349 10.654 1.00 93.56 79 LEU A O 1
ATOM 613 N N . GLU A 1 80 ? 1.986 5.157 11.043 1.00 93.88 80 GLU A N 1
ATOM 614 C CA . GLU A 1 80 ? 1.169 6.257 11.564 1.00 93.88 80 GLU A CA 1
ATOM 615 C C . GLU A 1 80 ? 0.234 5.751 12.678 1.00 93.88 80 GLU A C 1
ATOM 617 O O . GLU A 1 80 ? 0.087 4.539 12.883 1.00 93.88 80 GLU A O 1
ATOM 622 N N . LYS A 1 81 ? -0.379 6.675 13.428 1.00 91.56 81 LYS A N 1
ATOM 623 C CA . LYS A 1 81 ? -1.383 6.381 14.454 1.00 91.56 81 LYS A CA 1
ATOM 624 C C . LYS A 1 81 ? -2.487 5.466 13.904 1.00 91.56 81 LYS A C 1
ATOM 626 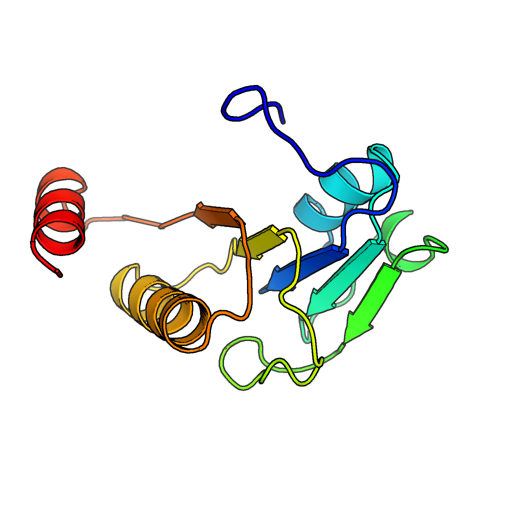O O . LYS A 1 81 ? -2.996 5.726 12.809 1.00 91.56 81 LYS A O 1
ATOM 631 N N . PRO A 1 82 ? -2.911 4.435 14.661 1.00 91.12 82 PRO A N 1
ATOM 632 C CA . PRO A 1 82 ? -3.946 3.510 14.214 1.00 91.12 82 PRO A CA 1
ATOM 633 C C . PRO A 1 82 ? -5.232 4.193 13.749 1.00 91.12 82 PRO A C 1
ATOM 635 O O . PRO A 1 82 ? -5.810 3.767 12.759 1.00 91.12 82 PRO A O 1
ATOM 638 N N . GLU A 1 83 ? -5.659 5.261 14.422 1.00 89.81 83 GLU A N 1
ATOM 639 C CA . GLU A 1 83 ? -6.882 5.997 14.091 1.00 89.81 83 GLU A CA 1
ATOM 640 C C . GLU A 1 83 ? -6.821 6.596 12.680 1.00 89.81 83 GLU A C 1
ATOM 642 O O . GLU A 1 83 ? -7.763 6.453 11.908 1.00 89.81 83 GLU A O 1
ATOM 647 N N . VAL A 1 84 ? -5.676 7.168 12.302 1.00 93.44 84 VAL A N 1
ATOM 648 C CA . VAL A 1 84 ? -5.461 7.761 10.972 1.00 93.44 84 VAL A CA 1
ATOM 649 C C . VAL A 1 84 ? -5.460 6.682 9.885 1.00 93.44 84 VAL A C 1
ATOM 651 O O . VAL A 1 84 ? -6.028 6.865 8.809 1.00 93.44 84 VAL A O 1
ATOM 654 N N . ILE A 1 85 ? -4.855 5.522 10.161 1.00 95.50 85 ILE A N 1
ATOM 655 C CA . ILE A 1 85 ? -4.871 4.388 9.226 1.00 95.50 85 ILE A CA 1
ATOM 656 C C . ILE A 1 85 ? -6.286 3.810 9.078 1.00 95.50 85 ILE A C 1
ATOM 658 O O . ILE A 1 85 ? -6.675 3.410 7.980 1.00 95.50 85 ILE A O 1
ATOM 662 N N . LEU A 1 86 ? -7.073 3.786 10.156 1.00 93.12 86 LEU A N 1
ATOM 663 C CA . LEU A 1 86 ? -8.467 3.349 10.117 1.00 93.12 86 LEU A CA 1
ATOM 664 C C . LEU A 1 86 ? -9.352 4.310 9.320 1.00 93.12 86 LEU A C 1
ATOM 666 O O . LEU A 1 86 ? -10.183 3.841 8.550 1.00 93.12 86 LEU A O 1
ATOM 670 N N . GLU A 1 87 ? -9.154 5.622 9.444 1.00 94.62 87 GLU A N 1
ATOM 671 C CA . GLU A 1 87 ? -9.849 6.622 8.621 1.00 94.62 87 GLU A CA 1
ATOM 672 C C . GLU A 1 87 ? -9.520 6.454 7.132 1.00 94.62 87 GLU A C 1
ATOM 674 O O . GLU A 1 87 ? -10.423 6.419 6.292 1.00 94.62 87 GLU A O 1
ATOM 679 N N . LEU A 1 88 ? -8.237 6.263 6.804 1.00 96.88 88 LEU A N 1
ATOM 680 C CA . LEU A 1 88 ? -7.802 5.956 5.441 1.00 96.88 88 LEU A CA 1
ATOM 681 C C . LEU A 1 88 ? -8.484 4.683 4.923 1.00 96.88 88 LEU A C 1
ATOM 683 O O . LEU A 1 88 ? -9.054 4.682 3.832 1.00 96.88 88 LEU A O 1
ATOM 687 N N . LEU A 1 89 ? -8.464 3.601 5.704 1.00 96.06 89 LEU A N 1
ATOM 688 C CA . LEU A 1 89 ? -9.115 2.348 5.328 1.00 96.06 89 LEU A CA 1
ATOM 689 C C . LEU A 1 89 ? -10.631 2.532 5.151 1.00 96.06 89 LEU A C 1
ATOM 691 O O . LEU A 1 89 ? -11.198 2.016 4.190 1.00 96.06 89 LEU A O 1
ATOM 695 N N . HIS A 1 90 ? -11.286 3.301 6.021 1.00 95.06 90 HIS A N 1
ATOM 696 C CA . HIS A 1 90 ? -12.711 3.602 5.916 1.00 95.06 90 HIS A CA 1
ATOM 697 C C . HIS A 1 90 ? -13.052 4.341 4.613 1.00 95.06 90 HIS A C 1
ATOM 699 O O . HIS A 1 90 ? -14.031 3.991 3.949 1.00 95.06 90 HIS A O 1
ATOM 705 N N . GLU A 1 91 ? -12.234 5.306 4.176 1.00 96.00 91 GLU A N 1
ATOM 706 C CA . GLU A 1 91 ? -12.421 5.954 2.868 1.00 96.00 91 GLU A CA 1
ATOM 707 C C . GLU A 1 91 ? -12.323 4.936 1.717 1.00 96.00 91 GLU A C 1
ATOM 709 O O . GLU A 1 91 ? -13.171 4.919 0.822 1.00 96.00 91 GLU A O 1
ATOM 714 N N . TRP A 1 92 ? -11.330 4.045 1.754 1.00 97.44 92 TRP A N 1
ATOM 715 C CA . TRP A 1 92 ? -11.151 3.014 0.728 1.00 97.44 92 TRP A CA 1
ATOM 716 C C . TRP A 1 92 ? -12.332 2.042 0.648 1.00 97.44 92 TRP A C 1
ATOM 718 O O . TRP A 1 92 ? -12.781 1.700 -0.452 1.00 97.44 92 TRP A O 1
ATOM 728 N N . LEU A 1 93 ? -12.850 1.614 1.800 1.00 96.00 93 LEU A N 1
ATOM 729 C CA . LEU A 1 93 ? -13.971 0.680 1.882 1.00 96.00 93 LEU A CA 1
ATOM 730 C C . LEU A 1 93 ? -15.301 1.342 1.503 1.00 96.00 93 LEU A C 1
ATOM 732 O O . LEU A 1 93 ? -16.050 0.781 0.701 1.00 96.00 93 LEU A O 1
ATOM 736 N N . SER A 1 94 ? -15.580 2.548 2.008 1.00 95.81 94 SER A N 1
ATOM 737 C CA . SER A 1 94 ? -16.820 3.285 1.705 1.00 95.81 94 SER A CA 1
ATOM 738 C C . SER A 1 94 ? -16.966 3.589 0.212 1.00 95.81 94 SER A C 1
ATOM 740 O O . SER A 1 94 ? -18.059 3.485 -0.344 1.00 95.81 94 SER A O 1
ATOM 742 N N . ARG A 1 95 ? -15.853 3.880 -0.471 1.00 96.75 95 ARG A N 1
ATOM 743 C CA . ARG A 1 95 ? -15.814 4.106 -1.923 1.00 96.75 95 ARG A CA 1
ATOM 744 C C . ARG A 1 95 ? -15.677 2.828 -2.750 1.00 96.75 95 ARG A C 1
ATOM 746 O O . ARG A 1 95 ? -15.658 2.908 -3.977 1.00 96.75 95 ARG A O 1
ATOM 753 N N . ARG A 1 96 ? -15.584 1.661 -2.100 1.00 96.88 96 ARG A N 1
ATOM 754 C CA . ARG A 1 96 ? -15.379 0.350 -2.735 1.00 96.88 96 ARG A CA 1
ATOM 755 C C . ARG A 1 96 ? -14.179 0.343 -3.685 1.00 96.88 96 ARG A C 1
ATOM 757 O O . ARG A 1 96 ? -14.268 -0.165 -4.797 1.00 96.88 96 ARG A O 1
ATOM 764 N N . TRP A 1 97 ? -13.057 0.923 -3.269 1.00 98.25 97 TRP A N 1
ATOM 765 C CA . TRP A 1 97 ? -11.842 0.970 -4.090 1.00 98.25 97 TRP A CA 1
ATOM 766 C C . TRP A 1 97 ? -11.029 -0.324 -4.073 1.00 98.25 97 TRP A C 1
ATOM 768 O O . TRP A 1 97 ? -10.191 -0.523 -4.953 1.00 98.25 97 TRP A O 1
ATOM 778 N N . CYS A 1 98 ? -11.280 -1.219 -3.119 1.00 98.00 98 CYS A N 1
ATOM 779 C CA . CYS A 1 98 ? -10.655 -2.535 -3.062 1.00 98.00 98 CYS A CA 1
ATOM 780 C C . CYS A 1 98 ? -11.656 -3.637 -2.688 1.00 98.00 98 CYS A C 1
ATOM 782 O O . CYS A 1 98 ? -12.692 -3.372 -2.076 1.00 98.00 98 CYS A O 1
ATOM 784 N N . ARG A 1 99 ? -11.342 -4.882 -3.069 1.00 96.75 99 ARG A N 1
ATOM 785 C CA . ARG A 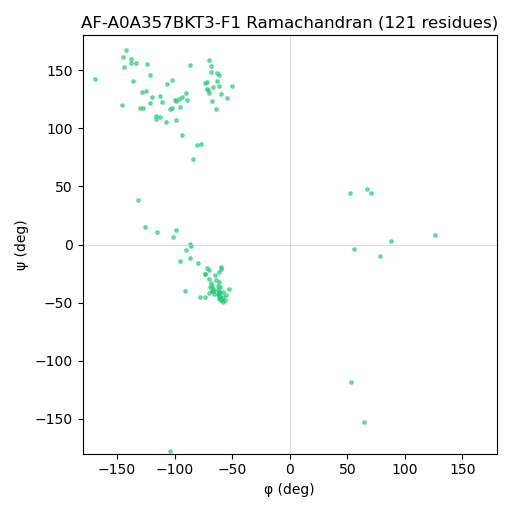1 99 ? -12.119 -6.083 -2.705 1.00 96.75 99 ARG A CA 1
ATOM 786 C C . ARG A 1 99 ? -11.627 -6.721 -1.410 1.00 96.75 99 ARG A C 1
ATOM 788 O O . ARG A 1 99 ? -12.428 -7.200 -0.614 1.00 96.75 99 ARG A O 1
ATOM 795 N N . ARG A 1 100 ? -10.307 -6.764 -1.223 1.00 96.25 100 ARG A N 1
ATOM 796 C CA . ARG A 1 100 ? -9.628 -7.330 -0.052 1.00 96.25 100 ARG A CA 1
ATOM 797 C C . ARG A 1 100 ? -8.558 -6.360 0.426 1.00 96.25 100 ARG A C 1
ATOM 799 O O . ARG A 1 100 ? -8.052 -5.553 -0.355 1.00 96.25 100 ARG A O 1
ATOM 806 N N . PHE A 1 101 ? -8.183 -6.445 1.697 1.00 96.19 101 PHE A N 1
ATOM 807 C CA . PHE A 1 101 ? -7.121 -5.610 2.241 1.00 96.19 101 PHE A CA 1
ATOM 808 C C . PHE A 1 101 ? -6.270 -6.341 3.276 1.00 96.19 101 PHE A C 1
ATOM 810 O O . PHE A 1 101 ? -6.733 -7.249 3.962 1.00 96.19 101 PHE A O 1
ATOM 817 N N . VAL A 1 102 ? -5.022 -5.899 3.393 1.00 95.69 102 VAL A N 1
ATOM 818 C CA . VAL A 1 102 ? -4.111 -6.233 4.486 1.00 95.69 102 VAL A CA 1
ATOM 819 C C . VAL A 1 102 ? -3.536 -4.920 4.997 1.00 95.69 102 VAL A C 1
ATOM 821 O O . VAL A 1 102 ? -2.870 -4.197 4.257 1.00 95.69 102 VAL A O 1
ATOM 824 N N . VA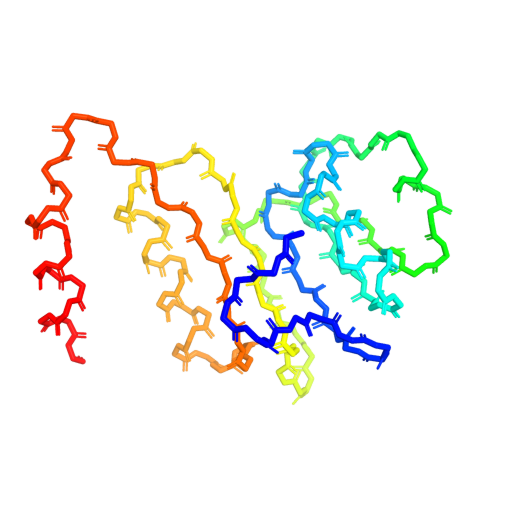L A 1 103 ? -3.820 -4.600 6.256 1.00 94.62 103 VAL A N 1
ATOM 825 C CA . VAL A 1 103 ? -3.377 -3.358 6.894 1.00 94.62 103 VAL A CA 1
ATOM 826 C C . VAL A 1 103 ? -2.688 -3.683 8.210 1.00 94.62 103 VAL A C 1
ATOM 828 O O . VAL A 1 103 ? -3.229 -4.420 9.033 1.00 94.62 103 VAL A O 1
ATOM 831 N N . ASN A 1 104 ? -1.509 -3.104 8.417 1.00 92.69 104 ASN A N 1
ATOM 832 C CA . ASN A 1 104 ? -0.794 -3.185 9.682 1.00 92.69 104 ASN A CA 1
ATOM 833 C C . ASN A 1 104 ? -1.096 -1.959 10.548 1.00 92.69 104 ASN A C 1
ATOM 835 O O . ASN A 1 104 ? -0.721 -0.843 10.203 1.00 92.69 104 ASN A O 1
ATOM 839 N N . LEU A 1 105 ? -1.696 -2.177 11.719 1.00 91.69 105 LEU A N 1
ATOM 840 C CA . LEU A 1 105 ? -1.907 -1.129 12.719 1.00 91.69 105 LEU A CA 1
ATOM 841 C C . LEU A 1 105 ? -0.788 -1.164 13.760 1.00 91.69 105 LEU A C 1
ATOM 843 O O . LEU A 1 105 ? -0.528 -2.191 14.389 1.00 91.69 105 LEU A O 1
ATOM 847 N N . LYS A 1 106 ? -0.115 -0.030 13.952 1.00 87.50 106 LYS A N 1
ATOM 848 C CA . LYS A 1 106 ? 0.994 0.095 14.902 1.00 87.50 106 LYS A CA 1
ATOM 849 C C . LYS A 1 106 ? 0.448 0.604 16.233 1.00 87.50 106 LYS A C 1
ATOM 851 O O . LYS A 1 106 ? 0.283 1.799 16.434 1.00 87.50 106 LYS A O 1
ATOM 856 N N . VAL A 1 107 ? 0.132 -0.320 17.139 1.00 83.06 107 VAL A N 1
ATOM 857 C CA . VAL A 1 107 ? -0.565 0.009 18.395 1.00 83.06 107 VAL A CA 1
ATOM 858 C C . VAL A 1 107 ? 0.316 0.727 19.420 1.00 83.06 107 VAL A C 1
ATOM 860 O O . VAL A 1 107 ? -0.197 1.504 20.209 1.00 83.06 107 VAL A O 1
ATOM 863 N N . GLY A 1 108 ? 1.643 0.567 19.391 1.00 80.06 108 GLY A N 1
ATOM 864 C CA . GLY A 1 108 ? 2.541 1.289 20.302 1.00 80.06 108 GLY A CA 1
ATOM 865 C C . GLY A 1 108 ? 2.142 1.120 21.777 1.00 80.06 108 GLY A C 1
ATOM 866 O O . GLY A 1 108 ? 2.152 0.005 22.289 1.00 80.06 108 GLY A O 1
ATOM 867 N N . ARG A 1 109 ? 1.797 2.233 22.450 1.00 77.25 109 ARG A N 1
ATOM 868 C CA . ARG A 1 109 ? 1.267 2.261 23.834 1.00 77.25 109 ARG A CA 1
ATOM 869 C C . ARG A 1 109 ? -0.265 2.175 23.916 1.00 77.25 109 ARG A C 1
ATOM 871 O O . ARG A 1 109 ? -0.808 2.148 25.016 1.00 77.25 109 ARG A O 1
ATOM 878 N N . THR A 1 110 ? -0.960 2.189 22.785 1.00 73.50 110 THR A N 1
ATOM 879 C CA . THR A 1 110 ? -2.415 2.038 22.710 1.00 73.50 110 THR A CA 1
ATOM 880 C C . THR A 1 110 ? -2.789 0.599 23.037 1.00 73.50 110 THR A C 1
ATOM 882 O O . THR A 1 110 ? -2.200 -0.338 22.500 1.00 73.50 110 THR A O 1
ATOM 885 N N . ASP A 1 111 ? -3.790 0.420 23.900 1.00 81.75 111 ASP A N 1
ATOM 886 C CA . ASP A 1 111 ? -4.317 -0.903 24.228 1.00 81.75 111 ASP A CA 1
ATOM 887 C C . ASP A 1 111 ? -4.950 -1.546 22.972 1.00 81.75 111 ASP A C 1
ATOM 889 O O . ASP A 1 111 ? -5.949 -1.028 22.448 1.00 81.75 111 ASP A O 1
ATOM 893 N N . PRO A 1 112 ? -4.402 -2.674 22.480 1.00 79.50 112 PRO A N 1
ATOM 894 C CA . PRO A 1 112 ? -4.900 -3.332 21.279 1.00 79.50 112 PRO A CA 1
ATOM 895 C C . PRO A 1 112 ? -6.335 -3.852 21.444 1.00 79.50 112 PRO A C 1
ATOM 897 O O . PRO A 1 112 ? -7.090 -3.860 20.475 1.00 79.50 112 PRO A O 1
ATOM 900 N N . ILE A 1 113 ? -6.755 -4.243 22.652 1.00 83.56 113 ILE A N 1
ATOM 901 C CA . ILE A 1 113 ? -8.111 -4.743 22.908 1.00 83.56 113 ILE A CA 1
ATOM 902 C C . ILE A 1 113 ? -9.129 -3.609 22.803 1.00 83.56 113 ILE A C 1
ATOM 904 O O . ILE A 1 113 ? -10.196 -3.789 22.212 1.00 83.56 113 ILE A O 1
ATOM 908 N N . LEU A 1 114 ? -8.809 -2.430 23.341 1.00 81.44 114 LEU A N 1
ATOM 909 C CA . LEU A 1 114 ? -9.679 -1.258 23.218 1.00 81.44 114 LEU A CA 1
ATOM 910 C C . LEU A 1 114 ? -9.790 -0.790 21.766 1.00 81.44 114 LEU A C 1
ATOM 912 O O . LEU A 1 114 ? -10.887 -0.452 21.320 1.00 81.44 114 LEU A O 1
ATOM 916 N N . LEU A 1 115 ? -8.688 -0.818 21.015 1.00 79.94 115 LEU A N 1
ATOM 917 C CA . LEU A 1 115 ? -8.702 -0.495 19.590 1.00 79.94 115 LEU A CA 1
ATOM 918 C C . LEU A 1 115 ? -9.597 -1.463 18.803 1.00 79.94 115 LEU A C 1
ATOM 920 O O . LEU A 1 115 ? -10.443 -1.025 18.027 1.00 79.94 115 LEU A O 1
ATOM 924 N N . LEU A 1 116 ? -9.471 -2.771 19.045 1.00 80.94 116 LEU A N 1
ATOM 925 C CA . LEU A 1 116 ? -10.303 -3.783 18.389 1.00 80.94 116 LEU A CA 1
ATOM 926 C C . LEU A 1 116 ? -11.792 -3.625 18.718 1.00 80.94 116 LEU A C 1
ATOM 928 O O . LEU A 1 116 ? -12.626 -3.778 17.826 1.00 80.94 116 LEU A O 1
ATOM 932 N N . LYS A 1 117 ? -12.139 -3.281 19.967 1.00 82.75 117 LYS A N 1
ATOM 933 C CA . LYS A 1 117 ? -13.529 -2.977 20.345 1.00 82.75 117 LYS A CA 1
ATOM 934 C C . LYS A 1 117 ? -14.078 -1.801 19.534 1.00 82.75 117 LYS A C 1
ATOM 936 O O . LYS A 1 117 ? -15.134 -1.938 18.930 1.00 82.75 117 LYS A O 1
ATOM 941 N N . LYS A 1 118 ? -13.323 -0.699 19.428 1.00 77.88 118 LYS A N 1
ATOM 942 C CA . LYS A 1 118 ? -13.718 0.465 18.613 1.00 77.88 118 LYS A CA 1
ATOM 943 C C . LYS A 1 118 ? -13.947 0.096 17.147 1.00 77.88 118 LYS A C 1
ATOM 945 O O . LYS A 1 118 ? -14.955 0.495 16.575 1.00 77.88 118 LYS A O 1
ATOM 950 N N . ILE A 1 119 ? -13.042 -0.686 16.554 1.00 76.75 119 ILE A N 1
ATOM 951 C CA . ILE A 1 119 ? -13.169 -1.134 15.158 1.00 76.75 119 ILE A CA 1
ATOM 952 C C . ILE A 1 119 ? -14.436 -1.976 14.974 1.00 76.75 119 ILE A C 1
ATOM 954 O O . ILE A 1 119 ? -15.164 -1.776 14.012 1.00 76.75 119 ILE A O 1
ATOM 958 N N . ARG A 1 120 ? -14.722 -2.898 15.900 1.00 75.88 120 ARG A N 1
ATOM 959 C CA . ARG A 1 120 ? -15.891 -3.785 15.810 1.00 75.88 120 ARG A CA 1
ATOM 960 C C . ARG A 1 120 ? -17.222 -3.050 15.979 1.00 75.88 120 ARG A C 1
ATOM 962 O O . ARG A 1 120 ? -18.219 -3.456 15.388 1.00 75.88 120 ARG A O 1
ATOM 969 N N . ASP A 1 121 ? -17.238 -2.008 16.801 1.00 71.94 121 ASP A N 1
ATOM 970 C CA . ASP A 1 121 ? -18.456 -1.263 17.125 1.00 71.94 121 ASP A CA 1
ATOM 971 C C . ASP A 1 121 ? -18.742 -0.139 16.107 1.00 71.94 121 ASP A C 1
ATOM 973 O O . ASP A 1 121 ? -19.850 0.396 16.070 1.00 71.94 121 ASP A O 1
ATOM 977 N N . THR A 1 122 ? -17.775 0.174 15.237 1.00 61.16 122 THR A N 1
ATOM 978 C CA . THR A 1 122 ? -17.962 1.050 14.073 1.00 61.16 122 THR A CA 1
ATOM 979 C C . THR A 1 122 ? -18.686 0.257 12.979 1.00 61.16 122 THR A C 1
ATOM 981 O O . THR A 1 122 ? -18.053 -0.406 12.159 1.00 61.16 122 THR A O 1
ATOM 984 N N . ARG A 1 123 ? -20.022 0.250 13.041 1.00 51.00 123 ARG A N 1
ATOM 985 C CA . ARG A 1 123 ? -20.909 -0.358 12.034 1.00 51.00 123 ARG A CA 1
ATOM 986 C C . ARG A 1 123 ? -21.038 0.501 10.783 1.00 51.00 123 ARG A C 1
ATOM 988 O O . ARG A 1 123 ? -21.177 1.733 10.940 1.00 51.00 123 ARG A O 1
#